Protein AF-X1DLI3-F1 (afdb_monomer)

Organism: NCBI:txid412755

Foldseek 3Di:
DVVVVCLQPVLLVVLVVCLVVVLVVLLVCLVVDDDDDPPDPDPVVRCCVRNPVRSVVVSVVVNVVSVVCVVVSSVVVSVVCVVCVPPPPVVVVVVVVVVVVVVVVVD

Secondary structure (DSSP, 8-state):
-HHHHHHHHHHHHHHHHHHHHHHHHHHHHHHHS----TT---HHHHIIIIIIIHHHHHHHHHHHHHHHTHHHHHHHHHHHHHHHHTS-HHHHHHHHHHHHHHHHHH-

Radius of gyration: 19.04 Å; Cα contacts (8 Å, |Δi|>4): 56; chains: 1; bounding box: 36×33×56 Å

Mean predicted aligned error: 8.93 Å

Sequence (107 aa):
MSKTVKGVIIPRLIVLLSIILVPLSIFLIFSLVDFNLWYSNDASLNFFVIKILSPIVYSVSWLFFLILFANRFANTMESFDDKISVVPSRLKFFYGINAVYILFIFV

Solvent-accessible surface area (backbone atoms only — not comparable to full-atom values): 5967 Å² total; per-residue (Å²): 120,74,63,64,56,50,57,58,50,52,29,48,50,50,51,58,50,44,63,52,52,51,37,51,48,44,42,46,48,43,66,76,45,92,78,76,53,92,89,52,88,50,67,68,60,37,45,50,45,48,63,45,48,45,32,48,56,54,26,52,53,49,44,50,51,48,62,78,38,38,69,59,52,22,54,51,47,39,55,46,49,62,60,50,68,74,50,58,69,69,56,54,53,53,54,48,52,51,50,53,54,52,50,65,74,77,105

Structure (mmCIF, N/CA/C/O backbone):
data_AF-X1DLI3-F1
#
_entry.id   AF-X1DLI3-F1
#
loop_
_atom_site.group_PDB
_atom_site.id
_atom_site.type_symbol
_atom_site.label_atom_id
_atom_site.label_alt_id
_atom_site.label_comp_id
_atom_site.label_asym_id
_atom_site.label_entity_id
_atom_site.label_seq_id
_atom_site.pdbx_PDB_ins_code
_atom_site.Cartn_x
_atom_site.Cartn_y
_atom_site.Cartn_z
_atom_site.occupancy
_atom_site.B_iso_or_equiv
_atom_site.auth_seq_id
_atom_site.auth_comp_id
_atom_site.auth_asym_id
_atom_site.auth_atom_id
_atom_site.pdbx_PDB_model_num
ATOM 1 N N . MET A 1 1 ? -15.192 3.928 31.285 1.00 41.47 1 MET A N 1
ATOM 2 C CA . MET A 1 1 ? -14.281 4.953 30.720 1.00 41.47 1 MET A CA 1
ATOM 3 C C . MET A 1 1 ? -13.136 4.398 29.866 1.00 41.47 1 MET A C 1
ATOM 5 O O . MET A 1 1 ? -12.800 5.034 28.885 1.00 41.47 1 MET A O 1
ATOM 9 N N . SER A 1 2 ? -12.554 3.226 30.159 1.00 52.09 2 SER A N 1
ATOM 10 C CA . SER A 1 2 ? -11.433 2.666 29.364 1.00 52.09 2 SER A CA 1
ATOM 11 C C . SER A 1 2 ? -11.800 2.235 27.924 1.00 52.09 2 SER A C 1
ATOM 13 O O . SER A 1 2 ? -10.987 2.361 27.011 1.00 52.09 2 SER A O 1
ATOM 15 N N . LYS A 1 3 ? -13.043 1.785 27.686 1.00 52.38 3 LYS A N 1
ATOM 16 C CA . LYS A 1 3 ? -13.481 1.298 26.364 1.00 52.38 3 LYS A CA 1
ATOM 17 C C . LYS A 1 3 ? -13.670 2.407 25.317 1.00 52.38 3 LYS A C 1
ATOM 19 O O . LYS A 1 3 ? -13.314 2.201 24.168 1.00 52.38 3 LYS A O 1
ATOM 24 N N . THR A 1 4 ? -14.152 3.588 25.710 1.00 55.69 4 THR A N 1
ATOM 25 C CA . THR A 1 4 ? -14.424 4.702 24.781 1.00 55.69 4 THR A CA 1
ATOM 26 C C . THR A 1 4 ? -13.148 5.347 24.244 1.00 55.69 4 THR A C 1
ATOM 28 O O . THR A 1 4 ? -13.083 5.714 23.079 1.00 55.69 4 THR A O 1
ATOM 31 N N . VAL A 1 5 ? -12.095 5.433 25.063 1.00 57.56 5 VAL A N 1
ATOM 32 C CA . VAL A 1 5 ? -10.797 5.979 24.634 1.00 57.56 5 VAL A CA 1
ATOM 33 C C . VAL A 1 5 ? -10.067 4.999 23.705 1.00 57.56 5 VAL A C 1
ATOM 35 O O . VAL A 1 5 ? -9.504 5.413 22.695 1.00 57.56 5 VAL A O 1
ATOM 38 N N . LYS A 1 6 ? -10.130 3.687 23.989 1.00 54.28 6 LYS A N 1
ATOM 39 C CA . LYS A 1 6 ? -9.566 2.653 23.103 1.00 54.28 6 LYS A CA 1
ATOM 40 C C . LYS A 1 6 ? -10.284 2.575 21.749 1.00 54.28 6 LYS A C 1
ATOM 42 O O . LYS A 1 6 ? -9.592 2.482 20.739 1.00 54.28 6 LYS A O 1
ATOM 47 N N . GLY A 1 7 ? -11.617 2.672 21.731 1.00 58.84 7 GLY A N 1
ATOM 48 C CA . GLY A 1 7 ? -12.423 2.623 20.502 1.00 58.84 7 GLY A CA 1
ATOM 49 C C . GLY A 1 7 ? -12.125 3.762 19.524 1.00 58.84 7 GLY A C 1
ATOM 50 O O . GLY A 1 7 ? -12.105 3.542 18.324 1.00 58.84 7 GLY A O 1
ATOM 51 N N . VAL A 1 8 ? -11.768 4.952 20.021 1.00 65.69 8 VAL A N 1
ATOM 52 C CA . VAL A 1 8 ? -11.471 6.112 19.160 1.00 65.69 8 VAL A CA 1
ATOM 53 C C . VAL A 1 8 ? -9.999 6.173 18.731 1.00 65.69 8 VAL A C 1
ATOM 55 O O . VAL A 1 8 ? -9.695 6.571 17.605 1.00 65.69 8 VAL A O 1
ATOM 58 N N . ILE A 1 9 ? -9.061 5.804 19.610 1.00 76.50 9 ILE A N 1
ATOM 59 C CA . ILE A 1 9 ? -7.622 5.968 19.340 1.00 76.50 9 ILE A CA 1
ATOM 60 C C . ILE A 1 9 ? -7.095 4.879 18.403 1.00 76.50 9 ILE A C 1
ATOM 62 O O . ILE A 1 9 ? -6.321 5.189 17.497 1.00 76.50 9 ILE A O 1
ATOM 66 N N . ILE A 1 10 ? -7.509 3.622 18.590 1.00 80.00 10 ILE A N 1
ATOM 67 C CA . ILE A 1 10 ? -6.958 2.492 17.827 1.00 80.00 10 ILE A CA 1
ATOM 68 C C . ILE A 1 10 ? -7.265 2.618 16.321 1.00 80.00 10 ILE A C 1
ATOM 70 O O . ILE A 1 10 ? -6.317 2.565 15.535 1.00 80.00 10 ILE A O 1
ATOM 74 N N . PRO A 1 11 ? -8.514 2.871 15.878 1.00 83.94 11 PRO A N 1
ATOM 75 C CA . PRO A 1 11 ? -8.827 3.016 14.455 1.00 83.94 11 PRO A CA 1
ATOM 76 C C . PRO A 1 11 ? -8.074 4.167 13.793 1.00 83.94 11 PRO A C 1
ATOM 78 O O . PRO A 1 11 ? -7.552 4.022 12.691 1.00 83.94 11 PRO A O 1
ATOM 81 N N . ARG A 1 12 ? -7.957 5.307 14.484 1.00 85.81 12 ARG A N 1
ATOM 82 C CA . ARG A 1 12 ? -7.225 6.479 13.979 1.00 85.81 12 ARG A CA 1
ATOM 83 C C . ARG A 1 12 ? -5.729 6.208 13.852 1.00 85.81 12 ARG A C 1
ATOM 85 O O . ARG A 1 12 ? -5.111 6.648 12.887 1.00 85.81 12 ARG A O 1
ATOM 92 N N . LEU A 1 13 ? -5.160 5.448 14.785 1.00 88.19 13 LEU A N 1
ATOM 93 C CA . LEU A 1 13 ? -3.764 5.025 14.730 1.00 88.19 13 LEU A CA 1
ATOM 94 C C . LEU A 1 13 ? -3.521 4.062 13.5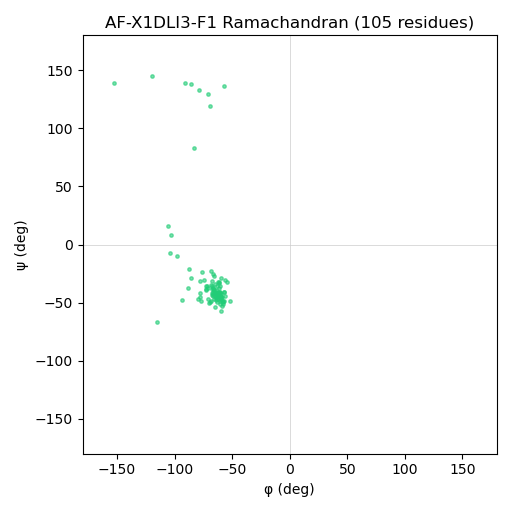58 1.00 88.19 13 LEU A C 1
ATOM 96 O O . LEU A 1 13 ? -2.512 4.189 12.871 1.00 88.19 13 LEU A O 1
ATOM 100 N N . ILE A 1 14 ? -4.474 3.175 13.256 1.00 87.00 14 ILE A N 1
ATOM 101 C CA . ILE A 1 14 ? -4.427 2.312 12.064 1.00 87.00 14 ILE A CA 1
ATOM 102 C C . ILE A 1 14 ? -4.459 3.146 10.778 1.00 87.00 14 ILE A C 1
ATOM 104 O O . ILE A 1 14 ? -3.689 2.867 9.858 1.00 87.00 14 ILE A O 1
ATOM 108 N N . VAL A 1 15 ? -5.294 4.190 10.710 1.00 88.69 15 VAL A N 1
ATOM 109 C CA . VAL A 1 15 ? -5.314 5.108 9.555 1.00 88.69 15 VAL A CA 1
ATOM 110 C C . VAL A 1 15 ? -3.954 5.791 9.387 1.00 88.69 15 VAL A C 1
ATOM 112 O O . VAL A 1 15 ? -3.401 5.786 8.289 1.00 88.69 15 VAL A O 1
ATOM 115 N N . LEU A 1 16 ? -3.378 6.313 10.474 1.00 90.19 16 LEU A N 1
ATOM 116 C CA . LEU A 1 16 ? -2.0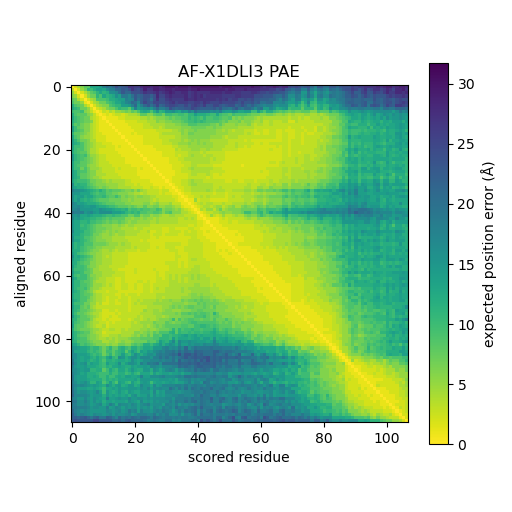55 6.950 10.463 1.00 90.19 16 LEU A CA 1
ATOM 117 C C . LEU A 1 16 ? -0.949 5.994 10.008 1.00 90.19 16 LEU A C 1
ATOM 119 O O . LEU A 1 16 ? -0.134 6.359 9.163 1.00 90.19 16 LEU A O 1
ATOM 123 N N . LEU A 1 17 ? -0.940 4.761 10.520 1.00 92.00 17 LEU A N 1
ATOM 124 C CA . LEU A 1 17 ? 0.000 3.736 10.069 1.00 92.00 17 LEU A CA 1
ATOM 125 C C . LEU A 1 17 ? -0.194 3.425 8.583 1.00 92.00 17 LEU A C 1
ATOM 127 O O . LEU A 1 17 ? 0.785 3.310 7.854 1.00 92.00 17 LEU A O 1
ATOM 131 N N . SER A 1 18 ? -1.440 3.349 8.112 1.00 90.25 18 SER A N 1
ATOM 132 C CA . SER A 1 18 ? -1.750 3.056 6.706 1.00 90.25 18 SER A CA 1
ATOM 133 C C . SER A 1 18 ? -1.224 4.135 5.757 1.00 90.25 18 SER A C 1
ATOM 135 O O . SER A 1 18 ? -0.730 3.799 4.684 1.00 90.25 18 SER A O 1
ATOM 137 N N . ILE A 1 19 ? -1.246 5.411 6.164 1.00 91.19 19 ILE A N 1
ATOM 138 C CA . ILE A 1 19 ? -0.690 6.531 5.379 1.00 91.19 19 ILE A CA 1
ATOM 139 C C . ILE A 1 19 ? 0.807 6.344 5.100 1.00 91.19 19 ILE A C 1
ATOM 141 O O . ILE A 1 19 ? 1.288 6.803 4.071 1.00 91.19 19 ILE A O 1
ATOM 145 N N . ILE A 1 20 ? 1.539 5.656 5.977 1.00 91.50 20 ILE A N 1
ATOM 146 C CA . ILE A 1 20 ? 2.974 5.392 5.803 1.00 91.50 20 ILE A CA 1
ATOM 147 C C . ILE A 1 20 ? 3.195 4.036 5.126 1.00 91.50 20 ILE A C 1
ATOM 149 O O . ILE A 1 20 ? 3.958 3.930 4.166 1.00 91.50 20 ILE A O 1
ATOM 153 N N . LEU A 1 21 ? 2.519 2.993 5.612 1.00 93.62 21 LEU A N 1
ATOM 154 C CA . LEU A 1 21 ? 2.746 1.618 5.172 1.00 93.62 21 LEU A CA 1
ATOM 155 C C . LEU A 1 21 ? 2.292 1.371 3.731 1.00 93.62 21 LEU A C 1
ATOM 157 O O . LEU A 1 21 ? 2.948 0.604 3.032 1.00 93.62 21 LEU A O 1
ATOM 161 N N . VAL A 1 22 ? 1.208 2.008 3.271 1.00 92.38 22 VAL A N 1
ATOM 162 C CA . VAL A 1 22 ? 0.691 1.803 1.907 1.00 92.38 22 VAL A CA 1
ATOM 163 C C . VAL A 1 22 ? 1.622 2.408 0.843 1.00 92.38 22 VAL A C 1
ATOM 165 O O . VAL A 1 22 ? 2.015 1.681 -0.065 1.00 92.38 22 VAL A O 1
ATOM 168 N N . PRO A 1 23 ? 2.063 3.677 0.929 1.00 92.19 23 PRO A N 1
ATOM 169 C CA . PRO A 1 23 ? 3.081 4.198 0.012 1.00 92.19 23 PRO A CA 1
ATOM 170 C C . PRO A 1 23 ? 4.384 3.395 0.038 1.00 92.19 23 PRO A C 1
ATOM 172 O O . PRO A 1 23 ? 4.965 3.111 -1.009 1.00 92.19 23 PRO A O 1
ATOM 175 N N . LEU A 1 24 ? 4.825 2.981 1.232 1.00 93.44 24 LEU A N 1
ATOM 176 C CA . LEU A 1 24 ? 6.036 2.180 1.378 1.00 93.44 24 LEU A CA 1
ATOM 177 C C . LEU A 1 24 ? 5.900 0.822 0.678 1.00 93.44 24 LEU A C 1
ATOM 179 O O . LEU A 1 24 ? 6.820 0.405 -0.024 1.00 93.44 24 LEU A O 1
ATOM 183 N N . SER A 1 25 ? 4.761 0.140 0.828 1.00 93.38 25 SER A N 1
ATOM 184 C CA . SER A 1 25 ? 4.532 -1.148 0.171 1.00 93.38 25 SER A CA 1
ATOM 185 C C . SER A 1 25 ? 4.467 -1.009 -1.348 1.00 93.38 25 SER A C 1
ATOM 187 O O . SER A 1 25 ? 5.066 -1.822 -2.045 1.00 93.38 25 SER A O 1
ATOM 189 N N . ILE A 1 26 ? 3.841 0.049 -1.872 1.00 93.50 26 ILE A N 1
ATOM 190 C CA . ILE A 1 26 ? 3.831 0.353 -3.313 1.00 93.50 26 ILE A CA 1
ATOM 191 C C . ILE A 1 26 ? 5.260 0.538 -3.824 1.00 93.50 26 ILE A C 1
ATOM 193 O O . ILE A 1 26 ? 5.644 -0.078 -4.818 1.00 93.50 26 ILE A O 1
ATOM 197 N N . PHE A 1 27 ? 6.068 1.340 -3.129 1.00 92.12 27 PHE A N 1
ATOM 198 C CA . PHE A 1 27 ? 7.461 1.560 -3.509 1.00 92.12 27 PHE A CA 1
ATOM 199 C C . PHE A 1 27 ? 8.270 0.254 -3.508 1.00 92.12 27 PHE A C 1
ATOM 201 O O . PHE A 1 27 ? 9.027 -0.008 -4.446 1.00 92.12 27 PHE A O 1
ATOM 208 N N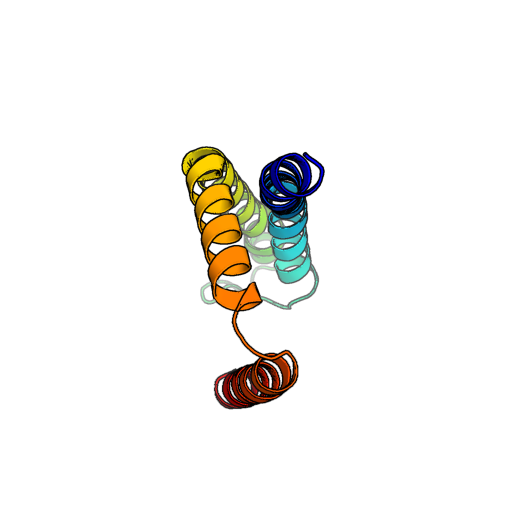 . LEU A 1 28 ? 8.073 -0.593 -2.493 1.00 92.00 28 LEU A N 1
ATOM 209 C CA . LEU A 1 28 ? 8.714 -1.904 -2.404 1.00 92.00 28 LEU A CA 1
ATOM 210 C C . LEU A 1 28 ? 8.276 -2.837 -3.535 1.00 92.00 28 LEU A C 1
ATOM 212 O O . LEU A 1 28 ? 9.133 -3.481 -4.128 1.00 92.00 28 LEU A O 1
ATOM 216 N N . ILE A 1 29 ? 6.987 -2.878 -3.881 1.00 92.81 29 ILE A N 1
ATOM 217 C CA . ILE A 1 29 ? 6.474 -3.700 -4.987 1.00 92.81 29 ILE A CA 1
ATOM 218 C C . ILE A 1 29 ? 7.151 -3.299 -6.298 1.00 92.81 29 ILE A C 1
ATOM 220 O O . ILE A 1 29 ? 7.738 -4.146 -6.965 1.00 92.81 29 ILE A O 1
ATOM 224 N N . PHE A 1 30 ? 7.139 -2.010 -6.643 1.00 91.50 30 PHE A N 1
ATOM 225 C CA . PHE A 1 30 ? 7.776 -1.540 -7.876 1.00 91.50 30 PHE A CA 1
ATOM 226 C C . PHE A 1 30 ? 9.297 -1.713 -7.862 1.00 91.50 30 PHE A C 1
ATOM 228 O O . PHE A 1 30 ? 9.891 -1.884 -8.923 1.00 91.50 30 PHE A O 1
ATOM 235 N N . SER A 1 31 ? 9.937 -1.711 -6.690 1.00 87.75 31 SER A N 1
ATOM 236 C CA . SER A 1 31 ? 11.384 -1.920 -6.570 1.00 87.75 31 SER A CA 1
ATOM 237 C C . SER A 1 31 ? 11.786 -3.388 -6.692 1.00 87.75 31 SER A C 1
ATOM 239 O O . SER A 1 31 ? 12.733 -3.679 -7.421 1.00 87.75 31 SER A O 1
ATOM 241 N N . LEU A 1 32 ? 11.073 -4.290 -6.015 1.00 90.56 32 LEU A N 1
ATOM 242 C CA . LEU A 1 32 ? 11.421 -5.709 -5.884 1.00 90.56 32 LEU A CA 1
ATOM 243 C C . LEU A 1 32 ? 10.917 -6.570 -7.039 1.00 90.56 32 LEU A C 1
ATOM 245 O O . LEU A 1 32 ? 11.513 -7.602 -7.324 1.00 90.56 32 LEU A O 1
ATOM 249 N N . VAL A 1 33 ? 9.812 -6.178 -7.671 1.00 90.12 33 VAL A N 1
ATOM 250 C CA . VAL A 1 33 ? 9.236 -6.932 -8.783 1.00 90.12 33 VAL A CA 1
ATOM 251 C C . VAL A 1 33 ? 9.812 -6.430 -10.105 1.00 90.12 33 VAL A C 1
ATOM 253 O O . VAL A 1 33 ? 9.967 -5.222 -10.335 1.00 90.12 33 VAL A O 1
ATOM 256 N N . ASP A 1 34 ? 10.104 -7.380 -10.987 1.00 86.94 34 ASP A N 1
ATOM 257 C CA . ASP A 1 34 ? 10.586 -7.128 -12.339 1.00 86.94 34 ASP A CA 1
ATOM 258 C C . ASP A 1 34 ? 9.411 -6.836 -13.272 1.00 86.94 34 ASP A C 1
ATOM 260 O O . ASP A 1 34 ? 8.889 -7.705 -13.973 1.00 86.94 34 ASP A O 1
ATOM 264 N N . PHE A 1 35 ? 8.969 -5.581 -13.264 1.00 87.69 35 PHE A N 1
ATOM 265 C CA . PHE A 1 35 ? 8.024 -5.083 -14.256 1.00 87.69 35 PHE A CA 1
ATOM 266 C C . PHE A 1 35 ? 8.764 -4.608 -15.506 1.00 87.69 35 PHE A C 1
ATOM 268 O O . PHE A 1 35 ? 9.775 -3.913 -15.418 1.00 87.69 35 PHE A O 1
ATOM 275 N N . ASN A 1 36 ? 8.211 -4.938 -16.672 1.00 89.31 36 ASN A N 1
ATOM 276 C CA . ASN A 1 36 ? 8.683 -4.455 -17.963 1.00 89.31 36 ASN A CA 1
ATOM 277 C C . ASN A 1 36 ? 7.580 -3.675 -18.672 1.00 89.31 36 ASN A C 1
ATOM 279 O O . ASN A 1 36 ? 6.396 -4.007 -18.573 1.00 89.31 36 ASN A O 1
ATOM 283 N N . LEU A 1 37 ? 7.975 -2.636 -19.404 1.00 89.81 37 LEU A N 1
ATOM 284 C CA . LEU A 1 37 ? 7.051 -1.898 -20.252 1.00 89.81 37 LEU A CA 1
ATOM 285 C C . LEU A 1 37 ? 6.664 -2.756 -21.455 1.00 89.81 37 LEU A C 1
ATOM 287 O O . LEU A 1 37 ? 7.514 -3.259 -22.178 1.00 89.81 37 LEU A O 1
ATOM 291 N N . TRP A 1 38 ? 5.363 -2.880 -21.701 1.00 89.69 38 TRP A N 1
ATOM 292 C CA . TRP A 1 38 ? 4.851 -3.700 -22.801 1.00 89.69 38 TRP A CA 1
ATOM 293 C C . TRP A 1 38 ? 5.207 -3.149 -24.194 1.00 89.69 38 TRP A C 1
ATOM 295 O O . TRP A 1 38 ? 5.248 -3.902 -25.160 1.00 89.69 38 TRP A O 1
ATOM 305 N N . TYR A 1 39 ? 5.445 -1.837 -24.301 1.00 88.12 39 TYR A N 1
ATOM 306 C CA . TYR A 1 39 ? 5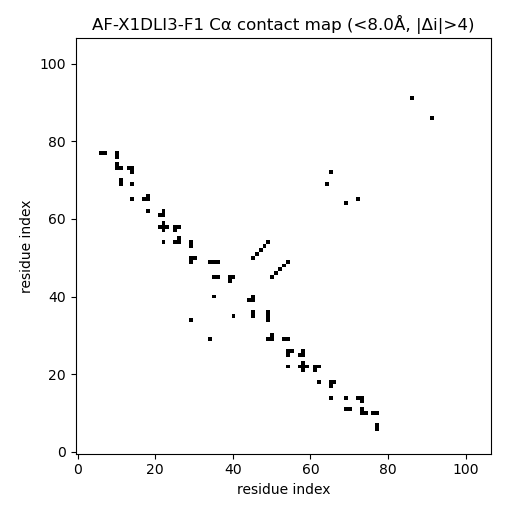.651 -1.132 -25.571 1.00 88.12 39 TYR A CA 1
ATOM 307 C C . TYR A 1 39 ? 7.115 -0.768 -25.856 1.00 88.12 39 TYR A C 1
ATOM 309 O O . TYR A 1 39 ? 7.407 -0.244 -26.929 1.00 88.12 39 TYR A O 1
ATOM 317 N N . SER A 1 40 ? 8.033 -0.973 -24.905 1.00 89.00 40 SER A N 1
ATOM 318 C CA . SER A 1 40 ? 9.431 -0.560 -25.055 1.00 89.00 40 SER A CA 1
ATOM 319 C C . SER A 1 40 ? 10.379 -1.434 -24.242 1.00 89.00 40 SER A C 1
ATOM 321 O O . SER A 1 40 ? 10.119 -1.727 -23.079 1.00 89.00 40 SER A O 1
ATOM 323 N N . ASN A 1 41 ? 11.518 -1.769 -24.852 1.00 87.88 41 ASN A N 1
ATOM 324 C CA . ASN A 1 41 ? 12.619 -2.509 -24.230 1.00 87.88 41 ASN A CA 1
ATOM 325 C C . ASN A 1 41 ? 13.801 -1.602 -23.839 1.00 87.88 41 ASN A C 1
ATOM 327 O O . ASN A 1 41 ? 14.865 -2.101 -23.479 1.00 87.88 41 ASN A O 1
ATOM 331 N N . ASP A 1 42 ? 13.653 -0.278 -23.936 1.00 92.31 42 ASP A N 1
ATOM 332 C CA . ASP A 1 42 ? 14.700 0.651 -23.508 1.00 92.31 42 ASP A CA 1
ATOM 333 C C . ASP A 1 42 ? 14.834 0.632 -21.977 1.00 92.31 42 ASP A C 1
ATOM 335 O O . ASP A 1 42 ? 13.900 0.972 -21.244 1.00 92.31 42 ASP A O 1
ATOM 339 N N . ALA A 1 43 ? 16.019 0.248 -21.496 1.00 89.81 43 ALA A N 1
ATOM 340 C CA . ALA A 1 43 ? 16.333 0.137 -20.077 1.00 89.81 43 ALA A CA 1
ATOM 341 C C . ALA A 1 43 ? 16.192 1.473 -19.332 1.00 89.81 43 ALA A C 1
ATOM 343 O O . ALA A 1 43 ? 15.737 1.491 -18.186 1.00 89.81 43 ALA A O 1
ATOM 344 N N . SER A 1 44 ? 16.530 2.591 -19.982 1.00 92.06 44 SER A N 1
ATOM 345 C CA . SER A 1 44 ? 16.435 3.919 -19.366 1.00 92.06 44 SER A CA 1
ATOM 346 C C . SER A 1 44 ? 14.973 4.293 -19.152 1.00 92.06 44 SER A C 1
ATOM 348 O O . SER A 1 44 ? 14.565 4.663 -18.051 1.00 92.06 44 SER A O 1
ATOM 350 N N . LEU A 1 45 ? 14.161 4.129 -20.198 1.00 91.81 45 LEU A N 1
ATOM 351 C CA . LEU A 1 45 ? 12.729 4.407 -20.159 1.00 91.81 45 LEU A CA 1
ATOM 352 C C . LEU A 1 45 ? 12.013 3.512 -19.135 1.00 91.81 45 LEU A C 1
ATOM 354 O O . LEU A 1 45 ? 11.205 4.001 -18.344 1.00 91.81 45 LEU A O 1
ATOM 358 N N . ASN A 1 46 ? 12.348 2.220 -19.109 1.00 91.31 46 ASN A N 1
ATOM 359 C CA . ASN A 1 46 ? 11.794 1.270 -18.150 1.00 91.31 46 ASN A CA 1
ATOM 360 C C . ASN A 1 46 ? 12.112 1.694 -16.707 1.00 91.31 46 ASN A C 1
ATOM 362 O O . ASN A 1 46 ? 11.206 1.803 -15.883 1.00 91.31 46 ASN A O 1
ATOM 366 N N . PHE A 1 47 ? 13.363 2.061 -16.419 1.00 90.38 47 PHE A N 1
ATOM 367 C CA . PHE A 1 47 ? 13.752 2.548 -15.096 1.00 90.38 47 PHE A CA 1
ATOM 368 C C . PHE A 1 47 ? 12.955 3.791 -14.668 1.00 90.38 47 PHE A C 1
ATOM 370 O O . PHE A 1 47 ? 12.352 3.795 -13.594 1.00 90.38 47 PHE A O 1
ATOM 377 N N . PHE A 1 48 ? 12.887 4.830 -15.507 1.00 93.25 48 PHE A N 1
ATOM 378 C CA . PHE A 1 48 ? 12.171 6.060 -15.150 1.00 93.25 48 PHE A CA 1
ATOM 379 C C . PHE A 1 48 ? 10.668 5.837 -14.961 1.00 93.25 48 PHE A C 1
ATOM 381 O O . PHE A 1 48 ? 10.078 6.371 -14.021 1.00 93.25 48 PHE A O 1
ATOM 388 N N . VAL A 1 49 ? 10.027 5.045 -15.819 1.00 93.06 49 VAL A N 1
ATOM 389 C CA . VAL A 1 49 ? 8.575 4.840 -15.739 1.00 93.06 49 VAL A CA 1
ATOM 390 C C . VAL A 1 49 ? 8.206 3.871 -14.618 1.00 93.06 49 VAL A C 1
ATOM 392 O O . VAL A 1 49 ? 7.316 4.172 -13.822 1.00 93.06 49 VAL A O 1
ATOM 395 N N . ILE A 1 50 ? 8.871 2.721 -14.528 1.00 92.44 50 ILE A N 1
ATOM 396 C CA . ILE A 1 50 ? 8.526 1.673 -13.561 1.00 92.44 50 ILE A CA 1
ATOM 397 C C . ILE A 1 50 ? 9.071 1.982 -12.172 1.00 92.44 50 ILE A C 1
ATOM 399 O O . ILE A 1 50 ? 8.331 1.853 -11.201 1.00 92.44 50 ILE A O 1
ATOM 403 N N . LYS A 1 51 ? 10.340 2.384 -12.045 1.00 89.31 51 LYS A N 1
ATOM 404 C CA . LYS A 1 51 ? 10.980 2.531 -10.726 1.00 89.31 51 LYS A CA 1
ATOM 405 C C . LYS A 1 51 ? 10.758 3.909 -10.103 1.00 89.31 51 LYS A C 1
ATOM 407 O O . LYS A 1 51 ? 10.864 4.033 -8.888 1.00 89.31 51 LYS A O 1
ATOM 412 N N . ILE A 1 52 ? 10.425 4.930 -10.898 1.00 91.38 52 ILE A N 1
ATOM 413 C CA . ILE A 1 52 ? 10.225 6.302 -10.401 1.00 91.38 52 ILE A CA 1
ATOM 414 C C . ILE A 1 52 ? 8.773 6.747 -10.580 1.00 91.38 52 ILE A C 1
ATOM 416 O O . ILE A 1 52 ? 8.062 6.944 -9.595 1.00 91.38 52 ILE A O 1
ATOM 420 N N . LEU A 1 53 ? 8.309 6.905 -11.822 1.00 94.31 53 LEU A N 1
ATOM 421 C CA . LEU A 1 53 ? 7.031 7.562 -12.103 1.00 94.31 53 LEU A CA 1
ATOM 422 C C . LEU A 1 53 ? 5.840 6.782 -11.530 1.00 94.31 53 LEU A C 1
ATOM 424 O O . LEU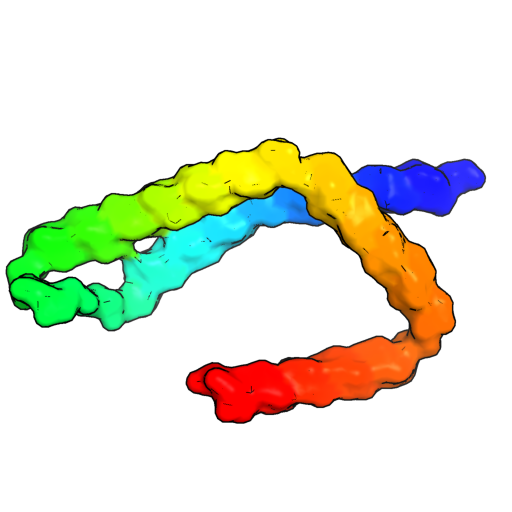 A 1 53 ? 4.995 7.357 -10.847 1.00 94.31 53 LEU A O 1
ATOM 428 N N . SER A 1 54 ? 5.797 5.471 -11.768 1.00 93.69 54 SER A N 1
ATOM 429 C CA . SER A 1 54 ? 4.703 4.604 -11.320 1.00 93.69 54 SER A CA 1
ATOM 430 C C . SER A 1 54 ? 4.534 4.613 -9.796 1.00 93.69 54 SER A C 1
ATOM 432 O O . SER A 1 54 ? 3.454 4.994 -9.335 1.00 93.69 54 SER A O 1
ATOM 434 N N . PRO A 1 55 ? 5.553 4.277 -8.978 1.00 93.81 55 PRO A N 1
ATOM 435 C CA . PRO A 1 55 ? 5.392 4.271 -7.530 1.00 93.81 55 PRO A CA 1
ATOM 436 C C . PRO A 1 55 ? 5.036 5.651 -6.981 1.00 93.81 55 PRO A C 1
ATOM 438 O O . PRO A 1 55 ? 4.249 5.715 -6.041 1.00 93.81 55 PRO A O 1
ATOM 441 N N . ILE A 1 56 ? 5.528 6.748 -7.572 1.00 94.38 56 ILE A N 1
ATOM 442 C CA . ILE A 1 56 ? 5.143 8.107 -7.164 1.00 94.38 56 ILE A CA 1
ATOM 443 C C . ILE A 1 56 ? 3.658 8.357 -7.436 1.00 94.38 56 ILE A C 1
ATOM 445 O O . ILE A 1 56 ? 2.927 8.721 -6.516 1.00 94.38 56 ILE A O 1
ATOM 449 N N . VAL A 1 57 ? 3.196 8.141 -8.672 1.00 95.62 57 VAL A N 1
ATOM 450 C CA . VAL A 1 57 ? 1.799 8.395 -9.062 1.00 95.62 57 VAL A CA 1
ATOM 451 C C . VAL A 1 57 ? 0.839 7.567 -8.209 1.00 95.62 57 VAL A C 1
ATOM 453 O O . VAL A 1 57 ? -0.136 8.109 -7.681 1.00 95.62 57 VAL A O 1
ATOM 456 N N . TYR A 1 58 ? 1.136 6.280 -8.007 1.00 93.81 58 TYR A N 1
ATOM 457 C CA . TYR A 1 58 ? 0.316 5.410 -7.166 1.00 93.81 58 TYR A CA 1
ATOM 458 C C . TYR A 1 58 ? 0.365 5.814 -5.689 1.00 93.81 58 TYR A C 1
ATOM 460 O O . TYR A 1 58 ? -0.687 5.895 -5.056 1.00 93.81 58 TYR A O 1
ATOM 468 N N . SER A 1 59 ? 1.544 6.126 -5.144 1.00 92.50 59 SER A N 1
ATOM 469 C CA . SER A 1 59 ? 1.688 6.523 -3.737 1.00 92.50 59 SER A CA 1
ATOM 470 C C . SER A 1 59 ? 0.969 7.831 -3.429 1.00 92.50 59 SER A C 1
ATOM 472 O O . SER A 1 59 ? 0.240 7.907 -2.443 1.00 92.50 59 SER A O 1
ATOM 474 N N . VAL A 1 60 ? 1.131 8.852 -4.278 1.00 93.88 60 VAL A N 1
ATOM 475 C CA . VAL A 1 60 ? 0.482 10.161 -4.104 1.00 93.88 60 VAL A CA 1
ATOM 476 C C . VAL A 1 60 ? -1.032 10.027 -4.214 1.00 93.88 60 VAL A C 1
ATOM 478 O O . VAL A 1 60 ? -1.754 10.560 -3.372 1.00 93.88 60 VAL A O 1
ATOM 481 N N . SER A 1 61 ? -1.517 9.274 -5.205 1.00 93.75 61 SER A N 1
ATOM 482 C CA . SER A 1 61 ? -2.953 9.027 -5.373 1.00 93.75 61 SER A CA 1
ATOM 483 C C . SER A 1 61 ? -3.539 8.319 -4.151 1.00 93.75 61 SER A C 1
ATOM 485 O O . SER A 1 61 ? -4.584 8.723 -3.642 1.00 93.75 61 SER A O 1
ATOM 487 N N . TRP A 1 62 ? -2.849 7.302 -3.624 1.00 91.50 62 TRP A N 1
ATOM 488 C CA . TRP A 1 62 ? -3.310 6.608 -2.423 1.00 91.50 62 TRP A CA 1
ATOM 489 C C . TRP A 1 62 ? -3.284 7.499 -1.183 1.00 91.50 62 TRP A C 1
ATOM 491 O O . TRP A 1 62 ? -4.237 7.516 -0.405 1.00 91.50 62 TRP A O 1
ATOM 501 N N . LEU A 1 63 ? -2.221 8.277 -1.009 1.00 91.88 63 LEU A N 1
ATOM 502 C CA . LEU A 1 63 ? -2.101 9.205 0.107 1.00 91.88 63 LEU A CA 1
ATOM 503 C C . LEU A 1 63 ? -3.232 10.244 0.075 1.00 91.88 63 LEU A C 1
ATOM 505 O O . LEU A 1 63 ? -3.856 10.501 1.105 1.00 91.88 63 LEU A O 1
ATOM 509 N N . PHE A 1 64 ? -3.573 10.759 -1.109 1.00 93.12 64 PHE A N 1
ATOM 510 C CA . PHE A 1 64 ? -4.721 11.644 -1.300 1.00 93.12 64 PHE A CA 1
ATOM 511 C C . PHE A 1 64 ? -6.037 10.994 -0.847 1.00 93.12 64 PHE A C 1
ATOM 513 O O . PHE A 1 64 ? -6.771 11.584 -0.051 1.00 93.12 64 PHE A O 1
AT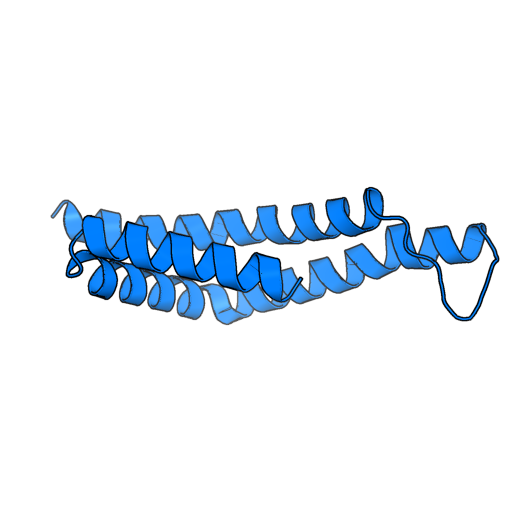OM 520 N N . PHE A 1 65 ? -6.321 9.762 -1.283 1.00 90.81 65 PHE A N 1
ATOM 521 C CA . PHE A 1 65 ? -7.538 9.051 -0.880 1.00 90.81 65 PHE A CA 1
ATOM 522 C C . PHE A 1 65 ? -7.596 8.763 0.623 1.00 90.81 65 PHE A C 1
ATOM 524 O O . PHE A 1 65 ? -8.653 8.933 1.235 1.00 90.81 65 PHE A O 1
ATOM 531 N N . LEU A 1 66 ? -6.477 8.357 1.229 1.00 89.31 66 LEU A N 1
ATOM 532 C CA . LEU A 1 66 ? -6.411 8.075 2.663 1.00 89.31 66 LEU 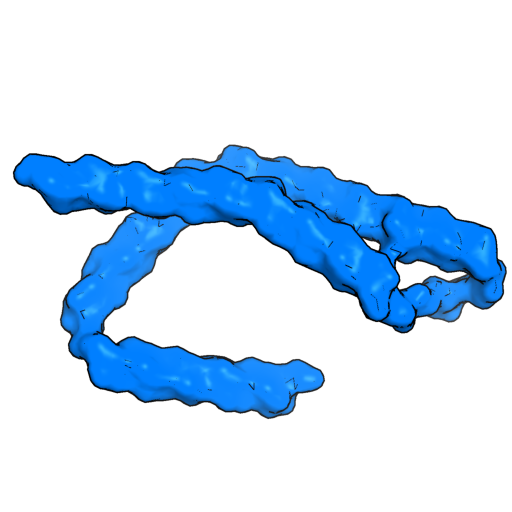A CA 1
ATOM 533 C C . LEU A 1 66 ? -6.661 9.326 3.501 1.00 89.31 66 LEU A C 1
ATOM 535 O O . LEU A 1 66 ? -7.362 9.239 4.506 1.00 89.31 66 LEU A O 1
ATOM 539 N N . ILE A 1 67 ? -6.150 10.485 3.080 1.00 90.31 67 ILE A N 1
ATOM 540 C CA . ILE A 1 67 ? -6.415 11.755 3.765 1.00 90.31 67 ILE A CA 1
ATOM 541 C C . ILE A 1 67 ? -7.879 12.164 3.588 1.00 90.31 67 ILE A C 1
ATOM 543 O O . ILE A 1 67 ? -8.555 12.463 4.574 1.00 90.31 67 ILE A O 1
ATOM 547 N N . LEU A 1 68 ? -8.391 12.139 2.354 1.00 93.25 68 LEU A N 1
ATOM 548 C CA . LEU A 1 68 ? -9.753 12.584 2.047 1.00 93.25 68 LEU A CA 1
ATOM 549 C C . LEU A 1 68 ? -10.805 11.742 2.784 1.00 93.25 68 LEU A C 1
ATOM 551 O O . LEU A 1 68 ? -11.798 12.272 3.283 1.00 93.25 68 LEU A O 1
ATOM 555 N N . PHE A 1 69 ? -10.566 10.436 2.906 1.00 90.56 69 PHE A N 1
ATOM 556 C CA . PHE A 1 69 ? -11.483 9.499 3.550 1.00 90.56 69 PHE A CA 1
ATOM 557 C C . PHE A 1 69 ? -11.035 9.041 4.944 1.00 90.56 69 PHE A C 1
ATOM 559 O O . PHE A 1 69 ? -11.609 8.084 5.467 1.00 90.56 69 PHE A O 1
ATOM 566 N N . ALA A 1 70 ? -10.087 9.730 5.588 1.00 88.06 70 ALA A N 1
ATOM 567 C CA . ALA A 1 70 ? -9.498 9.313 6.866 1.00 88.06 70 ALA A CA 1
ATOM 568 C C . ALA A 1 70 ? -10.552 9.007 7.944 1.00 88.06 70 ALA A C 1
ATOM 570 O O . ALA A 1 70 ? -10.538 7.942 8.562 1.00 88.06 70 ALA A O 1
ATOM 571 N N . ASN A 1 71 ? -11.522 9.910 8.124 1.00 88.62 71 ASN A N 1
ATOM 572 C CA . ASN A 1 71 ? -12.595 9.737 9.107 1.00 88.62 71 ASN A CA 1
ATOM 573 C C . ASN A 1 71 ? -13.520 8.569 8.748 1.00 88.62 71 ASN A C 1
ATOM 575 O O . ASN A 1 71 ? -13.911 7.791 9.613 1.00 88.62 71 ASN A O 1
ATOM 579 N N . ARG A 1 72 ? -13.851 8.413 7.461 1.00 86.94 72 ARG A N 1
ATOM 580 C CA . ARG A 1 72 ? -14.714 7.322 6.992 1.00 86.94 72 ARG A CA 1
ATOM 581 C C . ARG A 1 72 ? -14.034 5.969 7.183 1.00 86.94 72 ARG A C 1
ATOM 583 O O . ARG A 1 72 ? -14.693 5.011 7.583 1.00 86.94 72 ARG A O 1
ATOM 590 N N . PHE A 1 73 ? -12.731 5.906 6.933 1.00 85.75 73 PHE A N 1
ATOM 591 C CA . PHE A 1 73 ? -11.932 4.709 7.147 1.00 85.75 73 PHE A CA 1
ATOM 592 C C . PHE A 1 73 ? -11.858 4.353 8.638 1.00 85.75 73 PHE A C 1
ATOM 594 O O . PHE A 1 73 ? -12.168 3.220 9.002 1.00 85.75 73 PHE A O 1
ATOM 601 N N . ALA A 1 74 ? -11.586 5.332 9.509 1.00 86.81 74 ALA A N 1
ATOM 602 C CA . ALA A 1 74 ? -11.587 5.130 10.959 1.00 86.81 74 ALA A CA 1
ATOM 603 C C . ALA A 1 74 ? -12.944 4.617 11.480 1.00 86.81 74 ALA A C 1
ATOM 605 O O . ALA A 1 74 ? -12.987 3.606 12.174 1.00 86.81 74 ALA A O 1
ATOM 606 N N . ASN A 1 75 ? -14.052 5.248 11.077 1.00 87.06 75 ASN A N 1
ATOM 607 C CA . ASN A 1 75 ? -15.401 4.853 11.506 1.00 87.06 75 ASN A CA 1
ATOM 608 C C . ASN A 1 75 ? -15.794 3.457 10.994 1.00 87.06 75 ASN A C 1
ATOM 610 O O . ASN A 1 75 ? -16.510 2.712 11.664 1.00 87.06 75 ASN A O 1
ATOM 614 N N . THR A 1 76 ? -15.333 3.089 9.794 1.00 86.19 76 THR A N 1
ATOM 615 C CA . THR A 1 76 ? -15.553 1.744 9.241 1.00 86.19 76 THR A CA 1
ATOM 616 C C . THR A 1 76 ? -14.794 0.702 10.054 1.00 86.19 76 THR A C 1
ATOM 618 O O . THR A 1 76 ? -15.349 -0.351 10.357 1.00 86.19 76 THR A O 1
ATOM 621 N N . MET A 1 77 ? -13.555 1.004 10.446 1.00 83.62 77 MET A N 1
ATOM 622 C CA . MET A 1 77 ? -12.742 0.107 11.263 1.00 83.62 77 MET A CA 1
ATOM 623 C C . MET A 1 77 ? -13.304 -0.050 12.682 1.00 83.62 77 MET A C 1
ATOM 625 O O . MET A 1 77 ? -13.330 -1.160 13.205 1.00 83.62 77 MET A O 1
ATOM 629 N N . GLU A 1 78 ? -13.831 1.025 13.271 1.00 84.75 78 GLU A N 1
ATOM 630 C CA . GLU A 1 78 ? -14.570 0.972 14.540 1.00 84.75 78 GLU A CA 1
ATOM 631 C C . GLU A 1 78 ? -15.819 0.084 14.417 1.00 84.75 78 GLU A C 1
ATOM 633 O O . GLU A 1 78 ? -15.995 -0.860 15.182 1.00 84.75 78 GLU A O 1
ATOM 638 N N . SER A 1 79 ? -16.624 0.290 13.369 1.00 82.38 79 SER A N 1
ATOM 639 C CA . SER A 1 79 ? -17.812 -0.537 13.101 1.00 82.38 79 SER A CA 1
ATOM 640 C C . SER A 1 79 ? -17.470 -2.013 12.862 1.00 82.38 79 SER A C 1
ATOM 642 O O . SER A 1 79 ? -18.272 -2.905 13.153 1.00 82.38 79 SER A O 1
ATOM 644 N N . PHE A 1 80 ? -16.300 -2.284 12.284 1.00 80.81 80 PHE A N 1
ATOM 645 C CA . PHE A 1 80 ? -15.797 -3.632 12.055 1.00 80.81 80 PHE A CA 1
ATOM 646 C C . PHE A 1 80 ? -15.387 -4.298 13.369 1.00 80.81 80 PHE A C 1
ATOM 648 O O . PHE A 1 80 ? -15.816 -5.426 13.614 1.00 80.81 80 PHE A O 1
ATOM 655 N N . ASP A 1 81 ? -14.631 -3.602 14.224 1.00 77.81 81 ASP A N 1
ATOM 656 C CA . ASP A 1 81 ? -14.239 -4.099 15.549 1.00 77.81 81 ASP A CA 1
ATOM 657 C C . ASP A 1 81 ? -15.469 -4.386 16.417 1.00 77.81 81 ASP A C 1
ATOM 659 O O . ASP A 1 81 ? -15.594 -5.485 16.961 1.00 77.81 81 ASP A O 1
ATOM 663 N N . ASP A 1 82 ? -16.445 -3.475 16.439 1.00 79.62 82 ASP A N 1
ATOM 664 C CA . ASP A 1 82 ? -17.695 -3.658 17.179 1.00 79.62 82 ASP A CA 1
ATOM 665 C C . ASP A 1 82 ? -18.431 -4.928 16.745 1.00 79.62 82 ASP A C 1
ATOM 667 O O . ASP A 1 82 ? -18.790 -5.760 17.584 1.00 79.62 82 ASP A O 1
ATOM 671 N N . LYS A 1 83 ? -18.609 -5.141 15.436 1.00 79.19 83 LYS A N 1
ATOM 672 C CA . LYS A 1 83 ? -19.318 -6.324 14.919 1.00 79.19 83 LYS A CA 1
ATOM 673 C C . LYS A 1 83 ? -18.524 -7.612 15.094 1.00 79.19 83 LYS A C 1
ATOM 675 O O . LYS A 1 83 ? -19.101 -8.659 15.389 1.00 79.19 83 LYS A O 1
ATOM 680 N N . ILE A 1 84 ? -17.206 -7.557 14.933 1.00 73.00 84 ILE A N 1
ATOM 681 C CA . ILE A 1 84 ? -16.339 -8.725 15.089 1.00 73.00 84 ILE A CA 1
ATOM 682 C C . ILE A 1 84 ? -16.165 -9.096 16.550 1.00 73.00 84 ILE A C 1
ATOM 684 O O . ILE A 1 84 ? -16.026 -10.281 16.846 1.00 73.00 84 ILE A O 1
ATOM 688 N N . SER A 1 85 ? -16.206 -8.147 17.480 1.00 70.69 85 SER A N 1
ATOM 689 C CA . SER A 1 85 ? -16.109 -8.427 18.915 1.00 70.69 85 SER A CA 1
ATOM 690 C C . SER A 1 85 ? -17.177 -9.423 19.394 1.00 70.69 85 SER A C 1
ATOM 692 O O . SER A 1 85 ? -16.894 -10.235 20.272 1.00 70.69 85 SER A O 1
ATOM 694 N N . VAL A 1 86 ? -18.351 -9.434 18.748 1.00 75.12 86 VAL A N 1
ATOM 695 C CA . VAL A 1 86 ? -19.481 -10.330 19.051 1.00 75.12 86 VAL A CA 1
ATOM 696 C C . VAL A 1 86 ? -19.252 -11.758 18.537 1.00 75.12 86 VAL A C 1
ATOM 698 O O . VAL A 1 86 ? -19.822 -12.715 19.060 1.00 75.12 86 VAL A O 1
ATOM 701 N N . VAL A 1 87 ? -18.397 -11.938 17.526 1.00 74.50 87 VAL A N 1
ATOM 702 C CA . VAL A 1 87 ? -18.120 -13.254 16.937 1.00 74.50 87 VAL A CA 1
ATOM 703 C C . VAL A 1 87 ? -17.143 -14.039 17.829 1.00 74.50 87 VAL A C 1
ATOM 705 O O . VAL A 1 87 ? -16.094 -13.511 18.202 1.00 74.50 87 VAL A O 1
ATOM 708 N N . PRO A 1 88 ? -17.408 -15.323 18.140 1.00 80.94 88 PRO A N 1
ATOM 709 C CA . PRO A 1 88 ? -16.463 -16.1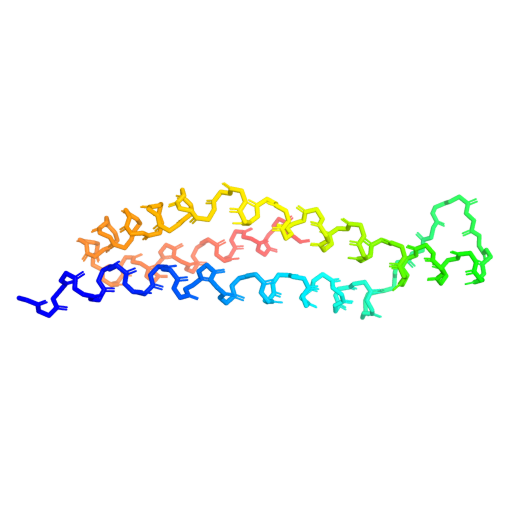85 18.847 1.00 80.94 88 PRO A CA 1
ATOM 710 C C . PRO A 1 88 ? -15.114 -16.296 18.122 1.00 80.94 88 PRO A C 1
ATOM 712 O O . PRO A 1 88 ? -15.067 -16.530 16.913 1.00 80.94 88 PRO A O 1
ATOM 715 N N . SER A 1 89 ? -14.001 -16.224 18.859 1.00 77.12 89 SER A N 1
ATOM 716 C CA . SER A 1 89 ? -12.637 -16.261 18.298 1.00 77.12 89 SER A CA 1
ATOM 717 C C . SER A 1 89 ? -12.368 -17.487 17.416 1.00 77.12 89 SER A C 1
A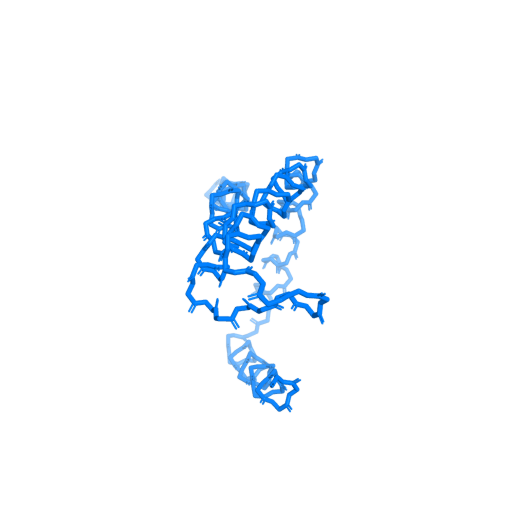TOM 719 O O . SER A 1 89 ? -11.656 -17.387 16.421 1.00 77.12 89 SER A O 1
ATOM 721 N N . ARG A 1 90 ? -12.991 -18.631 17.739 1.00 82.38 90 ARG A N 1
ATOM 722 C CA . ARG A 1 90 ? -12.897 -19.875 16.953 1.00 82.38 90 ARG A CA 1
ATOM 723 C C . ARG A 1 90 ? -13.418 -19.697 15.525 1.00 82.38 90 ARG A C 1
ATOM 725 O O . ARG A 1 90 ? -12.787 -20.159 14.582 1.00 82.38 90 ARG A O 1
ATOM 732 N N . LEU A 1 91 ? -14.536 -18.987 15.364 1.00 81.31 91 LEU A N 1
ATOM 733 C CA . LEU A 1 91 ? -15.130 -18.733 14.052 1.00 81.31 91 LEU A CA 1
ATOM 734 C C . LEU A 1 91 ? -14.305 -17.722 13.255 1.00 81.31 91 LEU A C 1
ATOM 736 O O . LEU A 1 91 ? -14.108 -17.924 12.062 1.00 81.31 91 LEU A O 1
ATOM 740 N N . LYS A 1 92 ? -13.748 -16.691 13.907 1.00 78.06 92 LYS A N 1
ATOM 741 C CA . LYS A 1 92 ? -12.836 -15.740 13.243 1.00 78.06 92 LYS A CA 1
ATOM 742 C C . LYS A 1 92 ? -11.646 -16.453 12.608 1.00 78.06 92 LYS A C 1
ATOM 744 O O . LYS A 1 92 ? -11.302 -16.167 11.468 1.00 78.06 92 LYS A O 1
ATOM 749 N N . PHE A 1 93 ? -11.047 -17.394 13.337 1.00 81.19 93 PHE A N 1
ATOM 750 C CA . PHE A 1 93 ? -9.893 -18.148 12.855 1.00 81.19 93 PHE A CA 1
ATOM 751 C C . PHE A 1 93 ? -10.266 -19.074 11.690 1.00 81.19 93 PHE A C 1
ATOM 753 O O . PHE A 1 93 ? -9.577 -19.093 10.676 1.00 81.19 93 PHE A O 1
ATOM 760 N N . PHE A 1 94 ? -11.400 -19.774 11.797 1.00 84.75 94 PHE A N 1
ATOM 761 C CA . PHE A 1 94 ? -11.908 -20.642 10.733 1.00 84.75 94 PHE A CA 1
ATOM 762 C C . PHE A 1 94 ? -12.202 -19.869 9.437 1.00 84.75 94 PHE A C 1
ATOM 764 O O . PHE A 1 94 ? -11.698 -20.227 8.374 1.00 84.75 94 PHE A O 1
ATOM 771 N N . TYR A 1 95 ? -12.968 -18.776 9.517 1.00 81.50 95 TYR A N 1
ATOM 772 C CA . TYR A 1 95 ? -13.278 -17.957 8.341 1.00 81.50 95 TYR A CA 1
ATOM 773 C C . TYR A 1 95 ? -12.044 -17.238 7.789 1.00 81.50 95 TYR A C 1
ATOM 775 O O . TYR A 1 95 ? -11.908 -17.128 6.574 1.00 81.50 95 TYR A O 1
ATOM 783 N N . GLY A 1 96 ? -11.126 -16.801 8.656 1.00 80.62 96 GLY A N 1
ATOM 784 C CA . GLY A 1 96 ? -9.863 -16.189 8.247 1.00 80.62 96 GLY A CA 1
ATOM 785 C C . GLY A 1 96 ? -8.983 -17.143 7.438 1.00 80.62 96 GLY A C 1
ATOM 786 O O . GLY A 1 96 ? -8.519 -16.771 6.365 1.00 80.62 96 GLY A O 1
ATOM 787 N N . ILE A 1 97 ? -8.811 -18.389 7.897 1.00 85.75 97 ILE A N 1
ATOM 788 C CA . ILE A 1 97 ? -8.046 -19.408 7.159 1.00 85.75 97 ILE A CA 1
ATOM 789 C C . ILE A 1 97 ? -8.694 -19.701 5.809 1.00 85.75 97 ILE A C 1
ATOM 791 O O . ILE A 1 97 ? -7.995 -19.736 4.800 1.00 85.75 97 ILE A O 1
ATOM 795 N N . ASN A 1 98 ? -10.017 -19.866 5.771 1.00 84.00 98 ASN A N 1
ATOM 796 C CA . ASN A 1 98 ? -10.719 -20.119 4.514 1.00 84.00 98 ASN A CA 1
ATOM 797 C C . ASN A 1 98 ? -10.558 -18.952 3.532 1.00 84.00 98 ASN A C 1
ATOM 799 O O . ASN A 1 98 ? -10.322 -19.182 2.351 1.00 84.00 98 ASN A O 1
ATOM 803 N N . ALA A 1 99 ? -10.624 -17.706 4.011 1.00 82.69 99 ALA A N 1
ATOM 804 C CA . ALA A 1 99 ? -10.402 -16.532 3.174 1.00 82.69 99 ALA A CA 1
ATOM 805 C C . ALA A 1 99 ? -8.979 -16.499 2.596 1.00 82.69 99 ALA A C 1
ATOM 807 O O . ALA A 1 99 ? -8.822 -16.241 1.407 1.00 82.69 99 ALA A O 1
ATOM 808 N N . VAL A 1 100 ? -7.958 -16.810 3.403 1.00 83.31 100 VAL A N 1
ATOM 809 C CA . VAL A 1 100 ? -6.563 -16.911 2.936 1.00 83.31 100 VAL A CA 1
ATOM 810 C C . VAL A 1 100 ? -6.410 -18.028 1.905 1.00 83.31 100 VAL A C 1
ATOM 812 O O . VAL A 1 100 ? -5.797 -17.814 0.865 1.00 83.31 100 VAL A O 1
ATOM 815 N N . TYR A 1 101 ? -7.003 -19.197 2.158 1.00 82.00 101 TYR A N 1
ATOM 816 C CA . TYR A 1 101 ? -6.951 -20.339 1.244 1.00 82.00 101 TYR A CA 1
ATOM 817 C C . TYR A 1 101 ? -7.586 -20.014 -0.113 1.00 82.00 101 TYR A C 1
ATOM 819 O O . TYR A 1 101 ? -7.017 -20.315 -1.156 1.00 82.00 101 TYR A O 1
ATOM 827 N N . ILE A 1 102 ? -8.735 -19.336 -0.101 1.00 78.25 102 ILE A N 1
ATOM 828 C CA . ILE A 1 102 ? -9.398 -18.848 -1.314 1.00 78.25 102 ILE A CA 1
ATOM 829 C C . ILE A 1 102 ? -8.510 -17.832 -2.044 1.00 78.25 102 ILE A C 1
ATOM 831 O O . ILE A 1 102 ? -8.353 -17.929 -3.256 1.00 78.25 102 ILE A O 1
ATOM 835 N N . LEU A 1 103 ? -7.890 -16.896 -1.323 1.00 77.56 103 LEU A N 1
ATOM 836 C CA . LEU A 1 103 ? -6.970 -15.912 -1.903 1.00 77.56 103 LEU A CA 1
ATOM 837 C C . LEU A 1 103 ? -5.804 -16.580 -2.645 1.00 77.56 103 LEU A C 1
ATOM 839 O O . LEU A 1 103 ? -5.479 -16.154 -3.745 1.00 77.56 103 LEU A O 1
ATOM 843 N N . PHE A 1 104 ? -5.235 -17.653 -2.092 1.00 75.50 104 PHE A N 1
ATOM 844 C CA . PHE A 1 104 ? -4.168 -18.430 -2.735 1.00 75.50 104 PHE A CA 1
ATOM 845 C C . PHE A 1 104 ? -4.608 -19.216 -3.976 1.00 75.50 104 PHE A C 1
ATOM 847 O O . PHE A 1 104 ? -3.764 -19.569 -4.786 1.00 75.50 104 PHE A O 1
ATOM 854 N N . ILE A 1 105 ? -5.897 -19.535 -4.121 1.00 77.44 105 ILE A N 1
ATOM 855 C CA . ILE A 1 105 ? -6.410 -20.203 -5.329 1.00 77.44 105 ILE A CA 1
ATOM 856 C C . ILE A 1 105 ? -6.570 -19.200 -6.479 1.00 77.44 105 ILE A C 1
ATOM 858 O O . ILE A 1 105 ? -6.457 -19.578 -7.643 1.00 77.44 105 ILE A O 1
ATOM 862 N N . PHE A 1 106 ? -6.878 -17.941 -6.162 1.00 59.88 106 PHE A N 1
ATOM 863 C CA . PHE A 1 106 ? -7.195 -16.907 -7.151 1.00 59.88 106 PHE A CA 1
ATOM 864 C C . PHE A 1 106 ? -6.020 -15.986 -7.515 1.00 59.88 106 PHE A C 1
ATOM 866 O O . PHE A 1 106 ? -6.163 -15.200 -8.453 1.00 59.88 106 PHE A O 1
ATOM 873 N N . VAL A 1 107 ? -4.900 -16.062 -6.790 1.00 51.38 107 VAL A N 1
ATOM 874 C CA . VAL A 1 107 ? -3.630 -15.369 -7.081 1.00 51.38 107 VAL A CA 1
ATOM 875 C C . VAL A 1 107 ? -2.645 -16.367 -7.664 1.00 51.38 107 VAL A C 1
ATOM 877 O O . VAL A 1 107 ? -2.070 -16.050 -8.727 1.00 51.38 107 VAL A O 1
#

pLDDT: mean 84.18, std 11.1, range [41.47, 95.62]